Protein AF-A0A0G0KRU0-F1 (afdb_monomer_lite)

Sequence (71 aa):
ATVNTSSPATYLIKYNATDSAGNKAIEVTRTVIVGGGAVVEPEPTPSPEPEPESEPVIEPITESASTTESI

pLDDT: mean 72.81, std 18.16, range [46.16, 96.19]

Radius of gyration: 24.29 Å; chains: 1; bounding box: 59×25×64 Å

Secondary structure (DSSP, 8-state):
----TTS-EEEEEEE--B-TT-PBPPPEEEEEEETT-----------------------------------

Foldseek 3Di:
DDDDQVDFAKDKDWDWDADPVGDTDDIDIDIDTHPCHDPPPPPPPPPPPPPPPPPPPPPPPPVPPPDPDDD

Structure (mmCIF, N/CA/C/O backbone):
data_AF-A0A0G0KRU0-F1
#
_entry.id   AF-A0A0G0KRU0-F1
#
loop_
_atom_site.group_PDB
_atom_site.id
_atom_site.type_symbol
_atom_site.label_atom_id
_atom_site.label_alt_id
_atom_site.label_comp_id
_atom_site.label_asym_id
_atom_site.label_entity_id
_atom_site.label_seq_id
_atom_site.pdbx_PDB_ins_code
_atom_site.Cartn_x
_atom_site.Cartn_y
_atom_site.Cartn_z
_atom_site.occupancy
_atom_site.B_iso_or_equiv
_atom_site.auth_seq_id
_atom_site.auth_comp_id
_atom_site.auth_asym_id
_atom_site.auth_atom_id
_atom_site.pdbx_PDB_model_num
ATOM 1 N N . ALA A 1 1 ? 3.455 5.821 1.819 1.00 77.81 1 ALA A N 1
ATOM 2 C CA . ALA A 1 1 ? 4.439 5.472 0.773 1.00 77.81 1 ALA A CA 1
ATOM 3 C C . ALA A 1 1 ? 3.883 5.899 -0.579 1.00 77.81 1 ALA A C 1
ATOM 5 O O . ALA A 1 1 ? 2.675 5.806 -0.761 1.00 77.81 1 ALA A O 1
ATOM 6 N N . THR A 1 2 ? 4.731 6.381 -1.488 1.00 87.00 2 THR A N 1
ATOM 7 C CA . THR A 1 2 ? 4.320 6.854 -2.821 1.00 87.00 2 THR A CA 1
A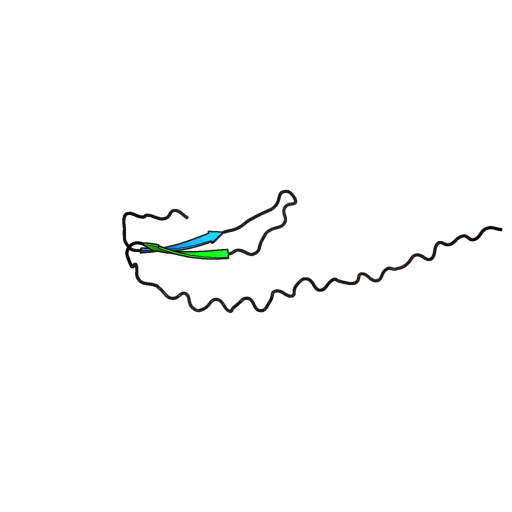TOM 8 C C . THR A 1 2 ? 4.906 5.927 -3.879 1.00 87.00 2 THR A C 1
ATOM 10 O O . THR A 1 2 ? 6.099 5.634 -3.835 1.00 87.00 2 THR A O 1
ATOM 13 N N . VAL A 1 3 ? 4.075 5.454 -4.810 1.00 92.19 3 VAL A N 1
ATOM 14 C CA . VAL A 1 3 ? 4.500 4.598 -5.928 1.00 92.19 3 VAL A CA 1
ATOM 15 C C . VAL A 1 3 ? 4.974 5.487 -7.078 1.00 92.19 3 VAL A C 1
ATOM 17 O O . VAL A 1 3 ? 4.235 6.373 -7.503 1.00 92.19 3 VAL A O 1
ATOM 20 N N . ASN A 1 4 ? 6.184 5.255 -7.593 1.00 94.06 4 ASN A N 1
ATOM 21 C CA . ASN A 1 4 ? 6.653 5.898 -8.823 1.00 94.06 4 ASN A CA 1
ATOM 22 C C . ASN A 1 4 ? 6.369 4.969 -10.008 1.00 94.06 4 ASN A C 1
ATOM 24 O O . ASN A 1 4 ? 6.992 3.924 -10.159 1.00 94.06 4 ASN A O 1
ATOM 28 N N . THR A 1 5 ? 5.416 5.351 -10.850 1.00 93.44 5 THR A N 1
ATOM 29 C CA . THR A 1 5 ? 4.976 4.538 -11.991 1.00 93.44 5 THR A CA 1
ATOM 30 C C . THR A 1 5 ? 5.862 4.689 -13.229 1.00 93.44 5 THR A C 1
ATOM 32 O O . THR A 1 5 ? 5.717 3.913 -14.169 1.00 93.44 5 THR A O 1
ATOM 35 N N . SER A 1 6 ? 6.789 5.651 -13.237 1.00 94.56 6 SER A N 1
ATOM 36 C CA . SER A 1 6 ? 7.680 5.931 -14.372 1.00 94.56 6 SER A CA 1
ATOM 37 C C . SER A 1 6 ? 8.965 5.100 -14.361 1.00 94.56 6 SER A C 1
ATOM 39 O O . SER A 1 6 ? 9.742 5.177 -15.309 1.00 94.56 6 SER A O 1
ATOM 41 N N . SER A 1 7 ? 9.217 4.328 -13.300 1.00 90.06 7 SER A N 1
ATOM 42 C CA . SER A 1 7 ? 10.418 3.502 -13.154 1.00 90.06 7 SER A CA 1
ATOM 43 C C . SER A 1 7 ? 10.044 2.073 -12.763 1.00 90.06 7 SER A C 1
ATOM 45 O O . SER A 1 7 ? 9.306 1.897 -11.794 1.00 90.06 7 SER A O 1
ATOM 47 N N . PRO A 1 8 ? 10.574 1.045 -13.449 1.00 92.81 8 PRO A N 1
ATOM 48 C CA . PRO A 1 8 ? 10.386 -0.339 -13.037 1.00 92.81 8 PRO A CA 1
ATOM 49 C C . PRO A 1 8 ? 10.962 -0.595 -11.641 1.00 92.81 8 PRO A C 1
ATOM 51 O O . PRO A 1 8 ? 12.137 -0.320 -11.396 1.00 92.81 8 PRO A O 1
ATOM 54 N N . ALA A 1 9 ? 10.129 -1.085 -10.725 1.00 89.25 9 ALA A N 1
ATOM 55 C CA . ALA A 1 9 ? 10.481 -1.363 -9.334 1.00 89.25 9 ALA A CA 1
ATOM 56 C C . ALA A 1 9 ? 9.353 -2.128 -8.621 1.00 89.25 9 ALA A C 1
ATOM 58 O O . ALA A 1 9 ? 8.224 -2.193 -9.111 1.00 89.25 9 ALA A O 1
ATOM 59 N N . THR A 1 10 ? 9.661 -2.660 -7.438 1.00 89.62 10 THR A N 1
ATOM 60 C CA . THR A 1 10 ? 8.693 -3.284 -6.527 1.00 89.62 10 THR A CA 1
ATOM 61 C C . THR A 1 10 ? 8.530 -2.411 -5.284 1.00 89.62 10 THR A C 1
ATOM 63 O O . THR A 1 10 ? 9.517 -2.013 -4.666 1.00 89.62 10 THR A O 1
ATOM 66 N N . TYR A 1 11 ? 7.289 -2.114 -4.907 1.00 90.00 11 TYR A N 1
ATOM 67 C CA . 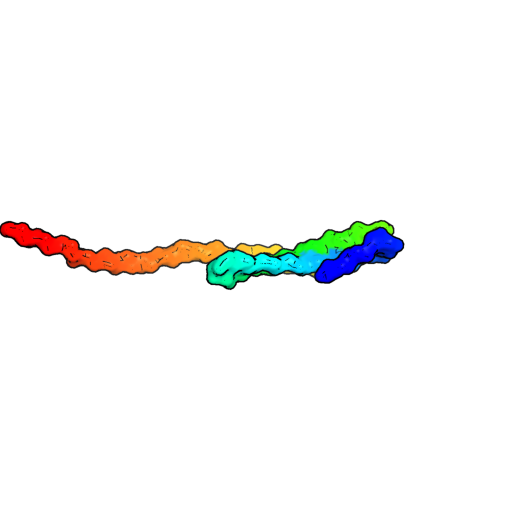TYR A 1 11 ? 6.941 -1.260 -3.772 1.00 90.00 11 TYR A CA 1
ATOM 68 C C . TYR A 1 11 ? 6.141 -2.044 -2.734 1.00 90.00 11 TYR A C 1
ATOM 70 O O . TYR A 1 11 ? 5.158 -2.696 -3.078 1.00 90.00 11 TYR A O 1
ATOM 78 N N . LEU A 1 12 ? 6.520 -1.924 -1.461 1.00 90.12 12 LEU A N 1
ATOM 79 C CA . LEU A 1 12 ? 5.760 -2.455 -0.329 1.00 90.12 12 LEU A CA 1
ATOM 80 C C . LEU A 1 12 ? 4.967 -1.324 0.331 1.00 90.12 12 LEU A C 1
ATOM 82 O O . LEU A 1 12 ? 5.540 -0.343 0.810 1.00 90.12 12 LEU A O 1
ATOM 86 N N . ILE A 1 13 ? 3.642 -1.451 0.346 1.00 90.19 13 ILE A N 1
ATOM 87 C CA . ILE A 1 13 ? 2.717 -0.459 0.896 1.00 90.19 13 ILE A CA 1
ATOM 88 C C . ILE A 1 13 ? 2.011 -1.052 2.109 1.00 90.19 13 ILE A C 1
ATOM 90 O O . ILE A 1 13 ? 1.340 -2.074 1.998 1.00 90.19 13 ILE A O 1
ATOM 94 N N . LYS A 1 14 ? 2.146 -0.384 3.254 1.00 88.88 14 LYS A N 1
ATOM 95 C CA . LYS A 1 14 ? 1.478 -0.745 4.506 1.00 88.88 14 LYS A CA 1
ATOM 96 C C . LYS A 1 14 ? 0.202 0.066 4.681 1.00 88.88 14 LYS A C 1
ATOM 98 O O . LYS A 1 14 ? 0.227 1.291 4.538 1.00 88.88 14 LYS A O 1
ATOM 103 N N . TYR A 1 15 ? -0.886 -0.615 5.008 1.00 87.69 15 TYR A N 1
ATOM 104 C CA . TYR A 1 15 ? -2.194 -0.031 5.262 1.00 87.69 15 TYR A CA 1
ATOM 105 C C . TYR A 1 15 ? -2.574 -0.245 6.720 1.00 87.69 15 TYR A C 1
ATOM 107 O O . TYR A 1 15 ? -2.680 -1.378 7.182 1.00 87.69 15 TYR A O 1
ATOM 115 N N . ASN A 1 16 ? -2.805 0.869 7.409 1.00 91.50 16 ASN A N 1
ATOM 116 C CA . ASN A 1 16 ? -3.331 0.917 8.764 1.00 91.50 16 ASN A CA 1
ATOM 117 C C . ASN A 1 16 ? -4.675 1.639 8.732 1.00 91.50 16 ASN A C 1
ATOM 119 O O . ASN A 1 16 ? -4.814 2.650 8.040 1.00 91.50 16 ASN A O 1
ATOM 123 N N . ALA A 1 17 ? -5.639 1.145 9.501 1.00 90.44 17 ALA A N 1
ATOM 124 C CA . ALA A 1 17 ? -6.926 1.796 9.690 1.00 90.44 17 ALA A CA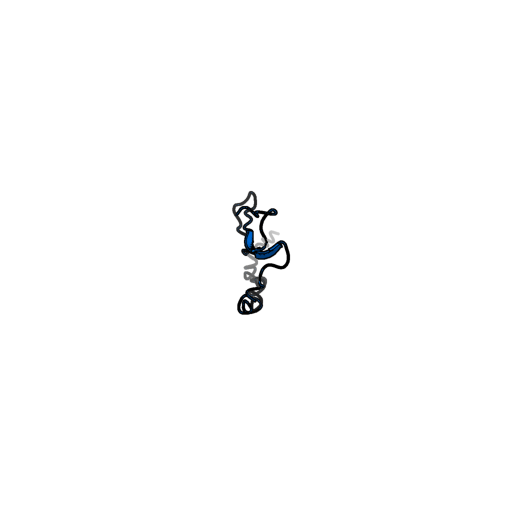 1
ATOM 125 C C . ALA A 1 17 ? -7.211 1.955 11.184 1.00 90.44 17 ALA A C 1
ATOM 127 O O . ALA A 1 17 ? -6.805 1.136 12.011 1.00 90.44 17 ALA A O 1
ATOM 128 N N . THR A 1 18 ? -7.883 3.043 11.536 1.00 93.88 18 THR A N 1
ATOM 129 C CA . THR A 1 18 ? -8.412 3.272 12.880 1.00 93.88 18 THR A CA 1
ATOM 130 C C . THR A 1 18 ? -9.828 3.801 12.717 1.00 93.88 18 THR A C 1
ATOM 132 O O . THR A 1 18 ? -10.041 4.712 11.914 1.00 93.88 18 THR A O 1
ATOM 135 N N . ASP A 1 19 ? -10.793 3.195 13.402 1.00 90.56 19 ASP A N 1
ATOM 136 C CA . ASP A 1 19 ? -12.181 3.656 13.366 1.00 90.56 19 ASP A CA 1
ATOM 137 C C . ASP A 1 19 ? -12.386 4.914 14.234 1.00 90.56 19 ASP A C 1
ATOM 139 O O . ASP A 1 19 ? -11.472 5.400 14.904 1.00 90.56 19 ASP A O 1
ATOM 143 N N . SER A 1 20 ? -13.600 5.466 14.230 1.00 95.12 20 SER A N 1
ATOM 144 C CA . SER A 1 20 ? -13.936 6.653 15.026 1.00 95.12 20 SER A CA 1
ATOM 145 C C . SER A 1 20 ? -13.911 6.419 16.541 1.00 95.12 20 SER A C 1
ATOM 147 O O . SER A 1 20 ? -13.892 7.390 17.293 1.00 95.12 20 SER A O 1
ATOM 149 N N . ALA A 1 21 ? -13.934 5.162 16.989 1.00 96.19 21 ALA A N 1
ATOM 150 C CA . ALA A 1 21 ? -13.833 4.785 18.395 1.00 96.19 21 ALA A CA 1
ATOM 151 C C . ALA A 1 21 ? -12.374 4.569 18.842 1.00 96.19 21 ALA A C 1
ATOM 153 O O . ALA A 1 21 ? -12.115 4.419 20.034 1.00 96.19 21 ALA A O 1
ATOM 154 N N . GLY A 1 22 ? -11.413 4.599 17.913 1.00 96.00 22 GLY A N 1
ATOM 155 C CA . GLY A 1 22 ? -9.991 4.411 18.193 1.00 96.00 22 GLY A CA 1
ATOM 156 C C . GLY A 1 22 ? -9.506 2.967 18.062 1.00 96.00 22 GLY A C 1
ATOM 157 O O . GLY A 1 22 ? -8.331 2.710 18.339 1.00 96.00 22 GLY A O 1
ATOM 158 N N . ASN A 1 23 ? -10.347 2.032 17.609 1.00 89.25 23 ASN A N 1
ATOM 159 C CA . ASN A 1 23 ? -9.937 0.643 17.406 1.00 89.25 23 ASN A CA 1
ATOM 160 C C . ASN A 1 23 ? -9.002 0.552 16.199 1.00 89.25 23 ASN A C 1
ATOM 162 O O . ASN A 1 23 ? -9.320 1.046 15.113 1.00 89.25 23 ASN A O 1
ATOM 166 N N . LYS A 1 24 ? -7.836 -0.073 16.383 1.00 92.25 24 LYS A N 1
ATOM 167 C CA . LYS A 1 24 ? -6.828 -0.249 15.330 1.00 92.25 24 LYS A CA 1
ATOM 168 C C . LYS A 1 24 ? -7.036 -1.578 14.614 1.00 92.25 24 LYS A C 1
ATOM 170 O O . LYS A 1 24 ? -7.127 -2.613 15.262 1.00 92.25 24 LYS A O 1
ATOM 175 N N . ALA A 1 25 ? -7.071 -1.539 13.285 1.00 90.94 25 ALA A N 1
ATOM 176 C CA . ALA A 1 25 ? -7.071 -2.745 12.465 1.00 90.94 25 ALA A CA 1
ATOM 177 C C . ALA A 1 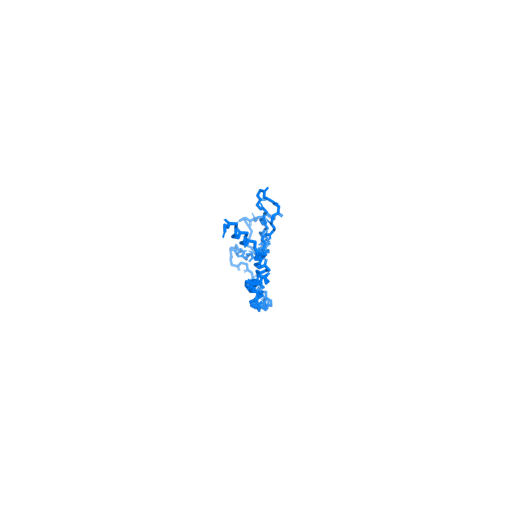25 ? -5.674 -3.382 12.402 1.00 90.94 25 ALA A C 1
ATOM 179 O O . ALA A 1 25 ? -4.663 -2.690 12.546 1.00 90.94 25 ALA A O 1
ATOM 180 N N . ILE A 1 26 ? -5.634 -4.683 12.106 1.00 88.25 26 ILE A N 1
ATOM 181 C CA . ILE A 1 26 ? -4.403 -5.409 11.775 1.00 88.25 26 ILE A CA 1
ATOM 182 C C . ILE A 1 26 ? -3.774 -4.780 10.518 1.00 88.25 26 ILE A C 1
ATOM 184 O O . ILE A 1 26 ? -4.459 -4.554 9.516 1.00 88.25 26 ILE A O 1
ATOM 188 N N . GLU A 1 27 ? -2.472 -4.479 10.569 1.00 88.75 27 GLU A N 1
ATOM 189 C CA . GLU A 1 27 ? -1.746 -3.866 9.449 1.00 88.75 27 GLU A CA 1
ATOM 190 C C . GLU A 1 27 ? -1.658 -4.837 8.261 1.00 88.75 27 GLU A C 1
ATOM 192 O O . GLU A 1 27 ? -1.202 -5.972 8.395 1.00 88.75 27 GLU A O 1
ATOM 197 N N . VAL A 1 28 ? -2.029 -4.370 7.066 1.00 87.25 28 VAL A N 1
ATOM 198 C CA . VAL A 1 28 ? -1.914 -5.152 5.826 1.00 87.25 28 VAL A CA 1
ATOM 199 C C . VAL A 1 28 ? -0.800 -4.589 4.956 1.00 87.25 28 VAL A C 1
ATOM 201 O O . VAL A 1 28 ? -0.758 -3.389 4.687 1.00 87.25 28 VAL A O 1
ATOM 204 N N . THR A 1 29 ? 0.068 -5.460 4.441 1.00 86.62 29 THR A N 1
ATOM 205 C CA . THR A 1 29 ? 1.087 -5.090 3.447 1.00 86.62 29 THR A CA 1
ATOM 206 C C . THR A 1 29 ? 0.654 -5.516 2.044 1.00 86.62 29 THR A C 1
ATOM 208 O O . THR A 1 29 ? 0.138 -6.615 1.843 1.00 86.62 29 THR A O 1
ATOM 211 N N . ARG A 1 30 ? 0.857 -4.649 1.051 1.00 86.88 30 ARG A N 1
ATOM 212 C CA . ARG A 1 30 ? 0.629 -4.927 -0.372 1.00 86.88 30 ARG A CA 1
ATOM 213 C C . ARG A 1 30 ? 1.900 -4.708 -1.172 1.00 86.88 30 ARG A C 1
ATOM 215 O O . ARG A 1 30 ? 2.603 -3.723 -0.963 1.00 86.88 30 ARG A O 1
ATOM 222 N N . THR A 1 31 ? 2.127 -5.588 -2.136 1.00 88.25 31 THR A N 1
ATOM 223 C CA . THR A 1 31 ? 3.228 -5.490 -3.093 1.00 88.25 31 THR A CA 1
ATOM 224 C C . THR A 1 31 ? 2.709 -4.910 -4.402 1.00 88.25 31 THR A C 1
ATOM 226 O O . THR A 1 31 ? 1.744 -5.419 -4.968 1.00 88.25 31 THR A O 1
ATOM 229 N N . VAL A 1 32 ? 3.343 -3.847 -4.892 1.00 89.38 32 VAL A N 1
ATOM 230 C CA . VAL A 1 32 ? 3.047 -3.228 -6.189 1.00 89.38 32 VAL A CA 1
ATOM 231 C C . VAL A 1 32 ? 4.261 -3.384 -7.088 1.00 89.38 32 VAL A C 1
ATOM 233 O O . VAL A 1 32 ? 5.343 -2.916 -6.747 1.00 89.38 32 VAL A O 1
ATOM 236 N N . ILE A 1 33 ? 4.075 -4.019 -8.241 1.00 90.81 33 ILE A N 1
ATOM 237 C CA . ILE A 1 33 ? 5.138 -4.261 -9.218 1.00 90.81 33 ILE A CA 1
ATOM 238 C C . ILE A 1 33 ? 4.917 -3.326 -10.404 1.00 90.81 33 ILE A C 1
ATOM 240 O O . ILE A 1 33 ? 3.870 -3.362 -11.049 1.00 90.81 33 ILE A O 1
ATOM 244 N N . VAL A 1 34 ? 5.913 -2.500 -10.706 1.00 91.31 34 VAL A N 1
ATOM 245 C CA . VAL A 1 34 ? 5.928 -1.596 -11.858 1.00 91.31 34 VAL A CA 1
ATOM 246 C C . VAL A 1 34 ? 6.920 -2.139 -12.881 1.00 91.31 34 VAL A C 1
ATOM 248 O O . VAL A 1 34 ? 8.058 -2.448 -12.537 1.00 91.31 34 VAL A O 1
ATOM 251 N N . GLY A 1 35 ? 6.492 -2.274 -14.139 1.00 88.25 35 GLY A N 1
ATOM 252 C CA . GLY A 1 35 ? 7.376 -2.581 -15.272 1.00 88.25 35 GLY A CA 1
ATOM 253 C C . GLY A 1 35 ? 8.146 -3.906 -15.193 1.00 88.25 35 GLY A C 1
ATOM 254 O O . GLY A 1 35 ? 9.197 -4.014 -15.813 1.00 88.25 35 GLY A O 1
ATOM 255 N N . GLY A 1 36 ? 7.668 -4.891 -14.422 1.00 80.94 36 GLY A N 1
ATOM 256 C CA . GLY A 1 36 ? 8.388 -6.154 -14.210 1.00 80.94 36 GLY A CA 1
ATOM 257 C C . GLY A 1 36 ? 9.576 -6.034 -13.251 1.00 80.94 36 GLY A C 1
ATO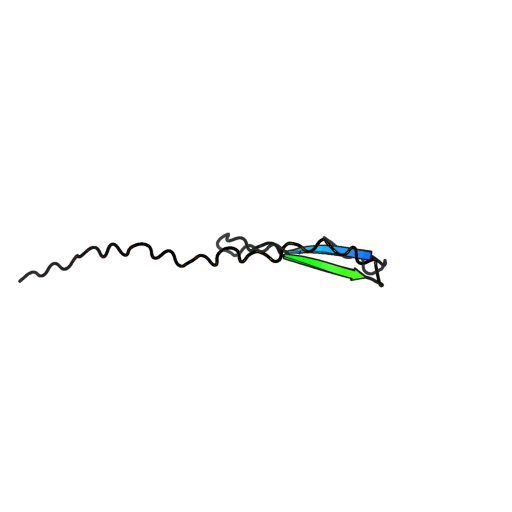M 258 O O . GLY A 1 36 ? 10.535 -6.791 -13.374 1.00 80.94 36 GLY A O 1
ATOM 259 N N . GLY A 1 37 ? 9.529 -5.073 -12.317 1.00 71.94 37 GLY A N 1
ATOM 260 C CA . GLY A 1 37 ? 10.491 -4.978 -11.220 1.00 71.94 37 GLY A CA 1
ATOM 261 C C . GLY A 1 37 ? 10.692 -6.331 -10.536 1.00 71.94 37 GLY A C 1
ATOM 262 O O . GLY A 1 37 ? 9.740 -7.099 -10.388 1.00 71.94 37 GLY A O 1
ATOM 263 N N . ALA A 1 38 ? 11.939 -6.632 -10.159 1.00 70.06 38 ALA A N 1
ATOM 264 C CA . ALA A 1 38 ? 12.275 -7.899 -9.525 1.00 70.06 38 ALA A CA 1
ATOM 265 C C . ALA A 1 38 ? 11.335 -8.140 -8.338 1.00 70.06 38 ALA A C 1
ATOM 267 O O . ALA A 1 38 ? 11.256 -7.323 -7.411 1.00 70.06 38 ALA A O 1
ATOM 268 N N . VAL A 1 39 ? 10.593 -9.245 -8.391 1.00 65.81 39 VAL A N 1
ATOM 269 C CA . VAL A 1 39 ? 9.876 -9.742 -7.226 1.00 65.81 39 VAL A CA 1
ATOM 270 C C . VAL A 1 39 ? 10.947 -10.205 -6.252 1.00 65.81 39 VAL A C 1
ATOM 272 O O . VAL A 1 39 ? 11.506 -11.287 -6.381 1.00 65.81 39 VAL A O 1
ATOM 275 N N . VAL A 1 40 ? 11.307 -9.344 -5.302 1.00 63.34 40 VAL A N 1
ATOM 276 C CA . VAL A 1 40 ? 11.836 -9.863 -4.047 1.00 63.34 40 VAL A CA 1
ATOM 277 C C . VAL A 1 40 ? 10.640 -10.569 -3.441 1.00 63.34 40 VAL A C 1
ATOM 279 O O . VAL A 1 40 ? 9.698 -9.919 -2.995 1.00 63.34 40 VAL A O 1
ATOM 282 N N . GLU A 1 41 ? 10.587 -11.888 -3.611 1.00 63.34 41 GLU A N 1
ATOM 283 C CA . GLU A 1 41 ? 9.625 -12.715 -2.903 1.00 63.34 41 GLU A CA 1
ATOM 284 C C . GLU A 1 41 ? 9.827 -12.354 -1.429 1.00 63.34 41 GLU A C 1
ATOM 286 O O . GLU A 1 41 ? 10.926 -12.579 -0.911 1.00 63.34 41 GLU A O 1
ATOM 291 N N . PRO A 1 42 ? 8.876 -11.650 -0.779 1.00 57.75 42 PRO A N 1
ATOM 292 C CA . PRO A 1 42 ? 8.997 -11.490 0.655 1.00 57.75 42 PRO A CA 1
ATOM 293 C C . PRO A 1 42 ? 9.058 -12.917 1.193 1.00 57.75 42 PRO A C 1
ATOM 295 O O . PRO A 1 42 ? 8.263 -13.749 0.744 1.00 57.75 42 PRO A O 1
ATOM 298 N N . GLU A 1 43 ? 10.001 -13.217 2.099 1.00 55.66 43 GLU A N 1
ATOM 299 C CA . GLU A 1 43 ? 9.900 -14.455 2.878 1.00 55.66 43 GLU A CA 1
ATOM 300 C C . GLU A 1 43 ? 8.436 -14.578 3.289 1.00 55.66 43 GLU A C 1
ATOM 302 O O . GLU A 1 43 ? 7.878 -13.552 3.710 1.00 55.66 43 GLU A O 1
ATOM 307 N N . PRO A 1 44 ? 7.780 -15.733 3.057 1.00 54.62 44 PRO A N 1
ATOM 308 C CA . PRO A 1 44 ? 6.363 -15.850 3.324 1.00 54.62 44 PRO A CA 1
ATOM 309 C C . PRO A 1 44 ? 6.171 -15.356 4.747 1.00 54.62 44 PRO A C 1
ATOM 311 O O . PRO A 1 44 ? 6.680 -15.964 5.689 1.00 54.62 44 PRO A O 1
ATOM 314 N N . THR A 1 45 ? 5.494 -14.211 4.906 1.00 51.06 45 THR A N 1
ATOM 315 C CA . THR A 1 45 ? 4.951 -13.842 6.207 1.00 51.06 45 THR A CA 1
ATOM 316 C C . THR A 1 45 ? 4.268 -15.110 6.670 1.00 51.06 45 THR A C 1
ATOM 318 O O . THR A 1 45 ? 3.482 -15.627 5.859 1.00 51.06 45 THR A O 1
ATOM 321 N N . PRO A 1 46 ? 4.593 -15.666 7.859 1.00 48.19 46 PRO A N 1
ATOM 322 C CA . PRO A 1 46 ? 3.816 -16.787 8.349 1.00 48.19 46 PRO A CA 1
ATOM 323 C C . PRO A 1 46 ? 2.372 -16.357 8.148 1.00 48.19 46 PRO A C 1
ATOM 325 O O . PRO A 1 46 ? 2.011 -15.245 8.555 1.00 48.19 46 PRO A O 1
ATOM 328 N N . SER A 1 47 ? 1.614 -17.150 7.372 1.00 55.22 47 SER A N 1
ATOM 329 C CA . SER A 1 47 ? 0.162 -16.989 7.313 1.00 55.22 47 SER A CA 1
ATOM 330 C C . SER A 1 47 ? -0.225 -16.706 8.748 1.00 55.22 47 SER A C 1
ATOM 332 O O . SER A 1 47 ? 0.237 -17.500 9.574 1.00 55.22 47 SER A O 1
ATOM 334 N N . PRO A 1 48 ? -0.892 -15.578 9.067 1.00 51.56 48 PRO A N 1
ATOM 335 C CA . PRO A 1 48 ? -1.222 -15.302 10.450 1.00 51.56 48 PRO A CA 1
ATOM 336 C C . PRO A 1 48 ? -1.845 -16.593 10.966 1.00 51.56 48 PRO A C 1
ATOM 338 O O . PRO A 1 48 ? -2.868 -17.033 10.437 1.00 51.56 48 PRO A O 1
ATOM 341 N N . GLU A 1 49 ? -1.133 -17.273 11.876 1.00 56.72 49 GLU A N 1
ATOM 342 C CA . GLU A 1 49 ? -1.753 -18.242 12.765 1.00 56.72 49 GLU A CA 1
ATOM 343 C C . GLU A 1 49 ? -2.980 -17.476 13.231 1.00 56.72 49 GLU A C 1
ATOM 345 O O . GLU A 1 49 ? -2.760 -16.342 13.680 1.00 56.72 49 GLU A O 1
ATOM 350 N N . PRO A 1 50 ? -4.211 -17.953 12.950 1.00 49.03 50 PRO A N 1
ATOM 351 C CA . PRO A 1 50 ? -5.409 -17.163 13.171 1.00 49.03 50 PRO A CA 1
ATOM 352 C C . PRO A 1 50 ? -5.253 -16.519 14.536 1.00 49.03 50 PRO A C 1
ATOM 354 O O . PRO A 1 50 ? -5.149 -17.222 15.542 1.00 49.03 50 PRO A O 1
ATOM 357 N N . GLU A 1 51 ? -5.080 -15.193 14.535 1.00 54.94 51 GLU A N 1
ATOM 358 C CA . GLU A 1 51 ? -5.070 -14.408 15.758 1.00 54.94 51 GLU A CA 1
ATOM 359 C C . GLU A 1 51 ? -6.349 -14.863 16.438 1.00 54.94 51 GLU A C 1
ATOM 361 O O . GLU A 1 51 ? -7.366 -14.782 15.741 1.00 54.94 51 GLU A O 1
ATOM 366 N N . PRO A 1 52 ? -6.292 -15.505 17.629 1.00 46.16 52 PRO A N 1
ATOM 367 C CA . PRO A 1 52 ? -7.422 -16.255 18.154 1.00 46.16 52 PRO A CA 1
ATOM 368 C C . PRO A 1 52 ? -8.623 -15.347 17.991 1.00 46.16 52 PRO A C 1
ATOM 370 O O . PRO A 1 52 ? -8.633 -14.267 18.593 1.00 46.16 52 PRO A O 1
ATOM 373 N N . GLU A 1 53 ? -9.529 -15.714 17.063 1.00 50.91 53 GLU A N 1
ATOM 374 C CA . GLU A 1 53 ? -10.786 -14.999 16.866 1.00 50.91 53 GLU A CA 1
ATOM 375 C C . GLU A 1 53 ? -11.266 -14.822 18.276 1.00 50.91 53 GLU A C 1
ATOM 377 O O . GLU A 1 53 ? -11.343 -15.854 18.936 1.00 50.91 53 GLU A O 1
ATOM 382 N N . SER A 1 54 ? -11.383 -13.583 18.771 1.00 50.16 54 SER A N 1
ATOM 383 C CA . SER A 1 54 ? -11.588 -13.341 20.193 1.00 50.16 54 SER A CA 1
ATOM 384 C C . SER A 1 54 ? -12.681 -14.292 20.641 1.00 50.16 54 SER A C 1
ATOM 386 O O . SER A 1 54 ? -13.843 -14.066 20.292 1.00 50.16 54 SER A O 1
ATOM 388 N N . GLU A 1 55 ? -12.291 -15.418 21.266 1.00 50.28 55 GLU A N 1
ATOM 389 C CA . GLU A 1 55 ? -13.255 -16.461 21.581 1.00 50.28 55 GLU A CA 1
ATOM 390 C C . GLU A 1 55 ? -14.239 -15.707 22.448 1.00 50.28 55 GLU A C 1
ATOM 392 O O . GLU A 1 55 ? -13.772 -14.934 23.297 1.00 50.28 55 GLU A O 1
ATOM 397 N N . PRO A 1 56 ? -15.556 -15.775 22.184 1.00 47.66 56 PRO A N 1
ATOM 398 C CA . PRO A 1 56 ? -16.490 -15.017 22.984 1.00 47.66 56 PRO A CA 1
ATOM 399 C C . PRO A 1 56 ? -16.202 -15.407 24.426 1.00 47.66 56 PRO A C 1
ATOM 401 O O . PRO A 1 56 ? -16.466 -16.541 24.830 1.00 47.66 56 PRO A O 1
ATOM 404 N N . VAL A 1 57 ? -15.574 -14.496 25.176 1.00 52.47 57 VAL A N 1
ATOM 405 C CA . VAL A 1 57 ? -15.379 -14.675 26.599 1.00 52.47 57 VAL A CA 1
ATOM 406 C C . VAL A 1 57 ? -16.806 -14.650 27.078 1.00 52.47 57 VAL A C 1
ATOM 408 O O . VAL A 1 57 ? -17.450 -13.601 27.086 1.00 52.47 57 VAL A O 1
ATOM 411 N N . ILE A 1 58 ? -17.344 -15.833 27.363 1.00 52.00 58 ILE A N 1
ATOM 412 C CA . ILE A 1 58 ? -18.550 -15.941 28.150 1.00 52.00 58 ILE A CA 1
ATOM 413 C C . ILE A 1 58 ? -18.115 -15.381 29.496 1.00 52.00 58 ILE A C 1
ATOM 415 O O . ILE A 1 58 ? -17.603 -16.104 30.350 1.00 52.00 58 ILE A O 1
ATOM 419 N N . GLU A 1 59 ? -18.224 -14.059 29.650 1.00 50.41 59 GLU A N 1
ATOM 420 C CA . GLU A 1 59 ? -18.260 -13.451 30.963 1.00 50.41 59 GLU A CA 1
ATOM 421 C C . GLU A 1 59 ? -19.320 -14.260 31.706 1.00 50.41 59 GLU A C 1
ATOM 423 O O . GLU A 1 59 ? -20.422 -14.432 31.165 1.00 50.41 59 GLU A O 1
ATOM 428 N N . PRO A 1 60 ? -19.006 -14.864 32.869 1.00 49.91 60 PRO A N 1
ATOM 429 C CA . PRO A 1 60 ? -20.038 -15.534 33.625 1.00 49.91 60 PRO A CA 1
ATOM 430 C C . PRO A 1 60 ? -21.112 -14.481 33.840 1.00 49.91 60 PRO A C 1
ATOM 432 O O . PRO A 1 60 ? -20.866 -13.474 34.511 1.00 49.91 60 PRO A O 1
ATOM 435 N N . ILE A 1 61 ? -22.285 -14.691 33.237 1.00 54.59 61 ILE A N 1
ATOM 436 C CA . ILE A 1 61 ? -23.480 -13.991 33.659 1.00 54.59 61 ILE A CA 1
ATOM 437 C C . ILE A 1 61 ? -23.614 -14.359 35.129 1.00 54.59 61 ILE A C 1
ATOM 439 O O . ILE A 1 61 ? -24.099 -15.424 35.503 1.00 54.59 61 ILE A O 1
ATOM 443 N N . THR A 1 62 ? -23.097 -13.494 35.993 1.00 47.81 62 THR A N 1
ATOM 444 C CA . THR A 1 62 ? -23.532 -13.474 37.373 1.00 47.81 62 THR A CA 1
ATOM 445 C C . THR A 1 62 ? -24.923 -12.900 37.260 1.00 47.81 62 THR A C 1
ATOM 447 O O . THR A 1 62 ? -25.133 -11.691 37.358 1.00 47.81 62 THR A O 1
ATOM 450 N N . GLU A 1 63 ? -25.855 -13.782 36.904 1.00 53.25 63 GLU A N 1
ATOM 451 C CA . GLU A 1 63 ? -27.272 -13.548 37.009 1.00 53.25 63 GLU A CA 1
ATOM 452 C C . GLU A 1 63 ? -27.469 -13.207 38.477 1.00 53.25 63 GLU A C 1
ATOM 454 O O . GLU A 1 63 ? -27.446 -14.051 39.373 1.00 53.25 63 GLU A O 1
ATOM 459 N N . SER A 1 64 ? -27.490 -11.905 38.738 1.00 54.00 64 SER A N 1
ATOM 460 C CA . SER A 1 64 ? -27.900 -11.369 40.011 1.00 54.00 64 SER A CA 1
ATOM 461 C C . SER A 1 64 ? -29.355 -11.779 40.104 1.00 54.00 64 SER A C 1
ATOM 463 O O . SER A 1 64 ? -30.209 -11.145 39.486 1.00 54.00 64 SER A O 1
ATOM 465 N N . ALA A 1 65 ? -29.621 -12.898 40.776 1.00 63.06 65 ALA A N 1
ATOM 466 C CA . ALA A 1 65 ? -30.965 -13.339 41.085 1.00 63.06 65 ALA A CA 1
ATOM 467 C C . ALA A 1 65 ? -31.602 -12.251 41.953 1.00 63.06 65 ALA A C 1
ATOM 469 O O . ALA A 1 65 ? -31.474 -12.230 43.174 1.00 63.06 65 ALA A O 1
ATOM 470 N N . SER A 1 66 ? -32.236 -11.294 41.288 1.00 58.66 66 SER A N 1
ATOM 471 C CA . SER A 1 66 ? -33.094 -10.288 41.882 1.00 58.66 66 SER A CA 1
ATOM 472 C C . SER A 1 66 ? -34.488 -10.557 41.345 1.00 58.66 66 SER A C 1
ATOM 474 O O . SER A 1 66 ? -34.977 -9.890 40.440 1.00 58.66 66 SER A O 1
ATOM 476 N N . THR A 1 67 ? -35.107 -11.612 41.871 1.00 50.22 67 THR A N 1
ATOM 477 C CA . THR A 1 67 ? -36.564 -11.707 41.895 1.00 50.22 67 THR A CA 1
ATOM 478 C C . THR A 1 67 ? -36.979 -11.534 43.342 1.00 50.22 67 THR A C 1
ATOM 480 O O . THR A 1 67 ? -36.968 -12.466 44.142 1.00 50.22 67 THR A O 1
ATOM 483 N N . THR A 1 68 ? -37.293 -10.289 43.684 1.00 55.00 68 THR A N 1
ATOM 484 C CA . THR A 1 68 ? -38.158 -9.984 44.816 1.00 55.00 68 THR A CA 1
ATOM 485 C C . THR A 1 68 ? -39.558 -10.425 44.416 1.00 55.00 68 THR A C 1
ATOM 487 O O . THR A 1 68 ? -40.232 -9.713 43.676 1.00 55.00 68 THR A O 1
ATOM 490 N N . GLU A 1 69 ? -40.001 -11.587 44.886 1.00 58.09 69 GLU A N 1
ATOM 491 C CA . GLU A 1 69 ? -41.430 -11.885 44.909 1.00 58.09 69 GLU A CA 1
ATOM 492 C C . GLU A 1 69 ? -41.966 -11.448 46.275 1.00 58.09 69 GLU A C 1
ATOM 494 O O . GLU A 1 69 ? -41.823 -12.128 47.289 1.00 58.09 69 GLU A O 1
ATOM 499 N N . SER A 1 70 ? -42.492 -10.223 46.300 1.00 58.16 70 SER A N 1
ATOM 500 C CA . SER A 1 70 ? -43.428 -9.770 47.323 1.00 58.16 70 SER A CA 1
ATOM 501 C C . SER A 1 70 ? -44.820 -10.222 46.898 1.00 58.16 70 SER A C 1
ATOM 503 O O . SER A 1 70 ? -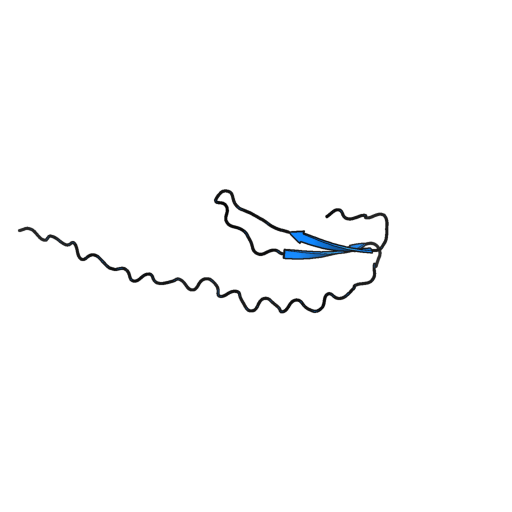45.325 -9.670 45.923 1.00 58.16 70 SER A O 1
ATOM 505 N N . ILE A 1 71 ? -45.408 -11.182 47.613 1.00 56.88 71 ILE A N 1
ATOM 506 C CA . ILE A 1 71 ? -46.768 -11.169 48.197 1.00 56.88 71 ILE A CA 1
ATOM 507 C C . ILE A 1 71 ? -46.976 -12.412 49.064 1.00 56.88 71 ILE A C 1
ATOM 509 O O . ILE A 1 71 ? -46.605 -13.519 48.624 1.00 56.88 71 ILE A O 1
#